Protein AF-A0A8S3JNQ2-F1 (afdb_monomer_lite)

pLDDT: mean 76.07, std 12.7, range [49.03, 89.25]

Structure (mmCIF, N/CA/C/O backbone):
data_AF-A0A8S3JNQ2-F1
#
_entry.id   AF-A0A8S3JNQ2-F1
#
loop_
_atom_site.group_PDB
_atom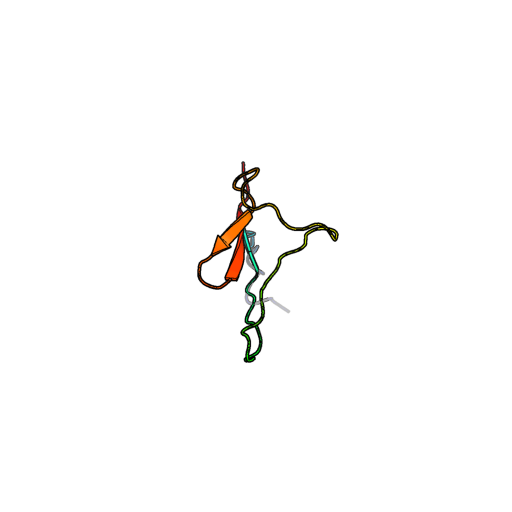_site.id
_atom_site.type_symbol
_atom_site.label_atom_id
_atom_site.label_alt_id
_atom_site.label_comp_id
_atom_site.label_asym_id
_atom_site.label_entity_id
_atom_site.label_seq_id
_atom_site.pdbx_PDB_ins_code
_atom_site.Cartn_x
_atom_site.Cartn_y
_atom_site.Cartn_z
_atom_site.occupancy
_atom_site.B_iso_or_equiv
_atom_site.auth_seq_id
_atom_site.auth_comp_id
_atom_site.auth_asym_id
_atom_site.auth_atom_id
_atom_site.pdbx_PDB_model_num
ATOM 1 N N . LYS A 1 1 ? -12.494 -28.838 38.004 1.00 51.38 1 LYS A N 1
ATOM 2 C CA . LYS A 1 1 ? -11.278 -28.354 37.307 1.00 51.38 1 LYS A CA 1
ATOM 3 C C . LYS A 1 1 ? -11.361 -26.839 37.301 1.00 51.38 1 LYS A C 1
ATOM 5 O O . LYS A 1 1 ? -12.286 -26.304 36.710 1.00 51.38 1 LYS A O 1
ATOM 10 N N . ILE A 1 2 ? -10.519 -26.206 38.106 1.00 58.78 2 ILE A N 1
ATOM 11 C CA . ILE A 1 2 ? -10.525 -24.768 38.389 1.00 58.78 2 ILE A CA 1
ATOM 12 C C . ILE A 1 2 ? -9.634 -24.132 37.321 1.00 58.78 2 ILE A C 1
ATOM 14 O O . ILE A 1 2 ? -8.514 -24.599 37.130 1.00 58.78 2 ILE A O 1
ATOM 18 N N . PHE A 1 3 ? -10.150 -23.176 36.553 1.00 57.59 3 PHE A N 1
ATOM 19 C CA . PHE A 1 3 ? -9.319 -22.415 35.621 1.00 57.59 3 PHE A CA 1
ATOM 20 C C . PHE A 1 3 ? -8.438 -21.469 36.448 1.00 57.59 3 PHE A C 1
ATOM 22 O O . PHE A 1 3 ? -8.967 -20.695 37.236 1.00 57.59 3 PHE A O 1
ATOM 29 N N . GLU A 1 4 ? -7.113 -21.557 36.299 1.00 60.81 4 GLU A N 1
ATOM 30 C CA . GLU A 1 4 ? -6.154 -20.714 37.039 1.00 60.81 4 GLU A CA 1
ATOM 31 C C . GLU A 1 4 ? -6.160 -19.248 36.586 1.00 60.81 4 GLU A C 1
ATOM 33 O O . GLU A 1 4 ? -5.721 -18.386 37.336 1.00 60.81 4 GLU A O 1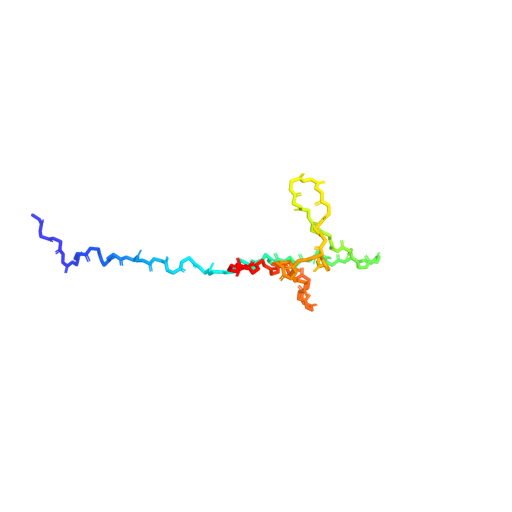
ATOM 38 N N . TRP A 1 5 ? -6.707 -18.946 35.405 1.00 57.38 5 TRP A N 1
ATOM 39 C CA . TRP A 1 5 ? -6.903 -17.581 34.926 1.00 57.38 5 TRP A CA 1
ATOM 40 C C . TRP A 1 5 ? -8.198 -17.510 34.119 1.00 57.38 5 TRP A C 1
ATOM 42 O O . TRP A 1 5 ? -8.372 -18.209 33.119 1.00 57.38 5 TRP A O 1
ATOM 52 N N . GLU A 1 6 ? -9.128 -16.684 34.580 1.00 57.75 6 GLU A N 1
ATOM 53 C CA . GLU A 1 6 ? -10.295 -16.254 33.815 1.00 57.75 6 GLU A CA 1
ATOM 54 C C . GLU A 1 6 ? -9.818 -15.531 32.540 1.00 57.75 6 GLU A C 1
ATOM 56 O O . GLU A 1 6 ? -8.867 -14.747 32.613 1.00 57.75 6 GLU A O 1
ATOM 61 N N . PRO A 1 7 ? -10.404 -15.796 31.353 1.00 59.25 7 PRO A N 1
ATOM 62 C CA . PRO A 1 7 ? -9.993 -15.100 30.146 1.00 59.25 7 PRO A CA 1
ATOM 63 C C . PRO A 1 7 ? -10.313 -13.623 30.344 1.00 59.25 7 PRO A C 1
ATOM 65 O O . PRO A 1 7 ? -11.480 -13.222 30.336 1.00 59.25 7 PRO A O 1
ATOM 68 N N . LEU A 1 8 ? -9.271 -12.814 30.550 1.00 60.78 8 LEU A N 1
ATOM 69 C CA . LEU A 1 8 ? -9.385 -11.366 30.512 1.00 60.78 8 LEU A CA 1
ATOM 70 C C . LEU A 1 8 ? -10.142 -11.042 29.232 1.00 60.78 8 LEU A C 1
ATOM 72 O O . LEU A 1 8 ? -9.751 -11.487 28.152 1.00 60.78 8 LEU A O 1
ATOM 76 N N . ARG A 1 9 ? -11.258 -10.320 29.358 1.00 56.53 9 ARG A N 1
ATOM 77 C CA . ARG A 1 9 ? -11.974 -9.790 28.205 1.00 56.53 9 ARG A CA 1
ATOM 78 C C . ARG A 1 9 ? -10.976 -8.919 27.453 1.00 56.53 9 ARG A C 1
ATOM 80 O O . ARG A 1 9 ? -10.770 -7.762 27.806 1.00 56.53 9 ARG A O 1
ATOM 87 N N . THR A 1 10 ? -10.322 -9.487 26.449 1.00 56.56 10 THR A N 1
ATOM 88 C CA . THR A 1 10 ? -9.543 -8.723 25.498 1.00 56.56 10 THR A CA 1
ATOM 89 C C . THR A 1 10 ? -10.579 -7.985 24.67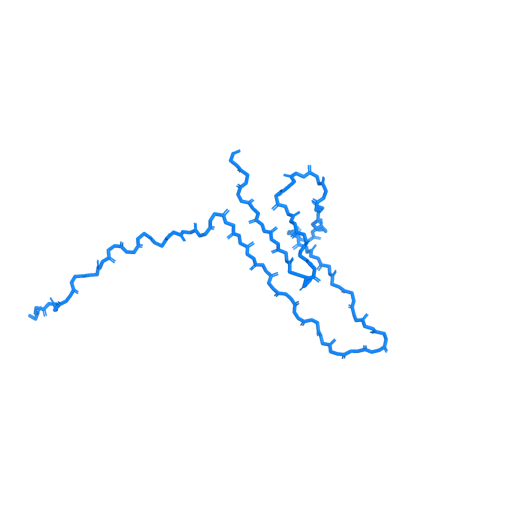6 1.00 56.56 10 THR A C 1
ATOM 91 O O . THR A 1 10 ? -11.079 -8.491 23.674 1.00 56.56 10 THR A O 1
ATOM 94 N N . ASP A 1 11 ? -10.943 -6.785 25.127 1.00 57.25 11 ASP A N 1
ATOM 95 C CA . ASP A 1 11 ? -11.323 -5.743 24.191 1.00 57.25 11 ASP A CA 1
ATOM 96 C C . ASP A 1 11 ? -10.056 -5.516 23.370 1.00 57.25 11 ASP A C 1
ATOM 98 O O . ASP A 1 11 ? -9.168 -4.744 23.734 1.00 57.25 11 ASP A O 1
ATOM 102 N N . SER A 1 12 ? -9.870 -6.350 22.343 1.00 49.03 12 SER A N 1
ATOM 103 C CA . SER A 1 12 ? -8.884 -6.072 21.322 1.00 49.03 12 SER A CA 1
ATOM 104 C C . SER A 1 12 ? -9.301 -4.705 20.844 1.00 49.03 12 SER A C 1
ATOM 106 O O . SER A 1 12 ? -10.341 -4.582 20.200 1.00 49.03 12 SER A O 1
ATOM 108 N N . VAL A 1 13 ? -8.526 -3.687 21.215 1.00 56.41 13 VAL A N 1
ATOM 109 C CA . VAL A 1 13 ? -8.573 -2.388 20.574 1.00 56.41 13 VAL A CA 1
ATOM 110 C C . VAL A 1 13 ? -8.366 -2.713 19.109 1.00 56.41 13 VAL A C 1
ATOM 112 O O . VAL A 1 13 ? -7.240 -2.919 18.660 1.00 56.41 13 VAL A O 1
ATOM 115 N N . ILE A 1 14 ? -9.473 -2.870 18.384 1.00 57.62 14 ILE A N 1
ATOM 116 C CA . ILE A 1 14 ? -9.477 -2.923 16.940 1.00 57.62 14 ILE A CA 1
ATOM 117 C C . ILE A 1 14 ? -8.780 -1.627 16.603 1.00 57.62 14 ILE A C 1
ATOM 119 O O . ILE A 1 14 ? -9.284 -0.543 16.926 1.00 57.62 14 ILE A O 1
ATOM 123 N N . SER A 1 15 ? -7.558 -1.744 16.091 1.00 55.22 15 SER A N 1
ATOM 124 C CA . SER A 1 15 ? -6.801 -0.587 15.684 1.00 55.22 15 SER A CA 1
ATOM 125 C C . SER A 1 15 ? -7.745 0.202 14.790 1.00 55.22 15 SER A C 1
ATOM 127 O O . SER A 1 15 ? -8.250 -0.292 13.780 1.00 55.22 15 SER A O 1
ATOM 129 N N . LYS A 1 16 ? -8.059 1.433 15.200 1.00 69.94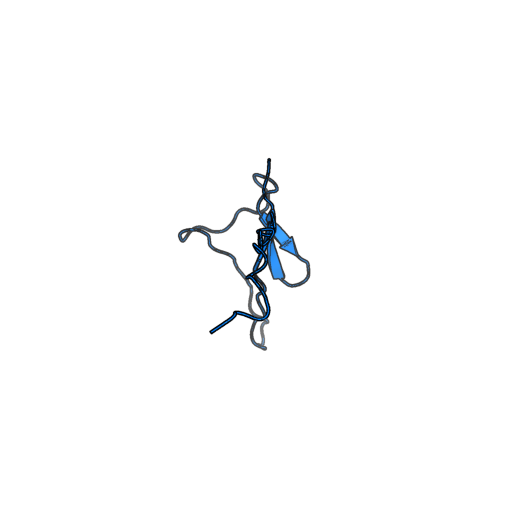 16 LYS A N 1
ATOM 130 C CA . LYS A 1 16 ? -8.949 2.334 14.454 1.00 69.94 16 LYS A CA 1
ATOM 131 C C . LYS A 1 16 ? -8.312 2.753 13.122 1.00 69.94 16 LYS A C 1
ATOM 133 O O . LYS A 1 16 ? -8.740 3.694 12.476 1.00 69.94 16 LYS A O 1
ATOM 138 N N . SER A 1 17 ? -7.253 2.083 12.711 1.00 73.62 17 SER A N 1
ATOM 139 C CA . SER A 1 17 ? -6.641 2.152 11.413 1.00 73.62 17 SER A CA 1
ATOM 140 C C . SER A 1 17 ? -6.085 0.773 11.072 1.00 73.62 17 SER A C 1
ATOM 142 O O . SER A 1 17 ? -5.667 0.019 11.953 1.00 73.62 17 SER A O 1
ATOM 144 N N . ALA A 1 18 ? -6.106 0.430 9.791 1.00 83.06 18 ALA A N 1
ATOM 145 C CA . ALA A 1 18 ? -5.486 -0.782 9.274 1.00 83.06 18 ALA A CA 1
ATOM 146 C C . ALA A 1 18 ? -4.304 -0.393 8.388 1.00 83.06 18 ALA A C 1
ATOM 148 O O . ALA A 1 18 ? -4.411 0.540 7.596 1.00 83.06 18 ALA A O 1
ATOM 149 N N . GLU A 1 19 ? -3.187 -1.102 8.512 1.00 86.00 19 GLU A N 1
ATOM 150 C CA . GLU A 1 19 ? -2.028 -0.950 7.635 1.00 86.00 19 GLU A CA 1
ATOM 151 C C . GLU A 1 19 ? -1.877 -2.213 6.792 1.00 86.00 19 GLU A C 1
ATOM 153 O O . GLU A 1 19 ? -1.786 -3.320 7.322 1.00 86.00 19 GLU A O 1
ATOM 158 N N . LEU A 1 20 ? -1.835 -2.050 5.474 1.00 87.12 20 LEU A N 1
ATOM 159 C CA . LEU A 1 20 ? -1.562 -3.128 4.537 1.00 87.12 20 LEU A CA 1
ATOM 160 C C . LEU A 1 20 ? -0.147 -2.947 3.992 1.00 87.12 20 LEU A C 1
ATOM 162 O O . LEU A 1 20 ? 0.124 -2.023 3.225 1.00 87.12 20 LEU A O 1
ATOM 166 N N . ARG A 1 21 ? 0.766 -3.828 4.402 1.00 88.19 21 ARG A N 1
ATOM 167 C CA . ARG A 1 21 ? 2.164 -3.805 3.957 1.00 88.19 21 ARG A CA 1
ATOM 168 C C . ARG A 1 21 ? 2.318 -4.591 2.665 1.00 88.19 21 ARG A C 1
ATOM 170 O O . ARG A 1 21 ? 1.874 -5.733 2.580 1.00 88.19 21 ARG A O 1
ATOM 177 N N . CYS A 1 22 ? 2.997 -4.006 1.684 1.00 84.75 22 CYS A N 1
ATOM 178 C CA . CYS A 1 22 ? 3.365 -4.687 0.449 1.00 84.75 22 CYS A CA 1
ATOM 179 C C . CYS A 1 22 ? 4.878 -4.588 0.252 1.00 84.75 22 CYS A C 1
ATOM 181 O O . CYS A 1 22 ? 5.432 -3.494 0.233 1.00 84.75 22 CYS A O 1
ATOM 183 N N . ARG A 1 23 ? 5.543 -5.738 0.112 1.00 86.38 23 ARG A N 1
ATOM 184 C CA . ARG A 1 23 ? 6.957 -5.817 -0.262 1.00 86.38 23 ARG A CA 1
ATOM 185 C C . ARG A 1 23 ? 7.033 -6.404 -1.664 1.00 86.38 23 ARG A C 1
ATOM 187 O O . ARG A 1 23 ? 6.760 -7.596 -1.816 1.00 86.38 23 ARG A O 1
ATOM 194 N N . PRO A 1 24 ? 7.333 -5.592 -2.683 1.00 84.00 24 PRO A N 1
ATOM 195 C CA . PRO A 1 24 ? 7.404 -6.101 -4.035 1.00 84.00 24 PRO A CA 1
ATOM 196 C C . PRO A 1 24 ? 8.645 -6.994 -4.204 1.00 84.00 24 PRO A C 1
ATOM 198 O O . PRO A 1 24 ? 9.652 -6.782 -3.522 1.00 84.00 24 PRO A O 1
ATOM 201 N N . PRO A 1 25 ? 8.606 -7.984 -5.110 1.00 84.94 25 PRO A N 1
ATOM 202 C CA . PRO A 1 25 ? 9.786 -8.768 -5.445 1.00 84.94 25 PRO A CA 1
ATOM 203 C C . PRO A 1 25 ? 10.843 -7.893 -6.130 1.00 84.94 25 PRO A C 1
ATOM 205 O O . PRO A 1 25 ? 10.523 -6.912 -6.805 1.00 84.94 25 PRO A O 1
ATOM 208 N N . SER A 1 26 ? 12.112 -8.271 -5.992 1.00 86.00 26 SER A N 1
ATOM 209 C CA . SER A 1 26 ? 13.199 -7.630 -6.730 1.00 86.00 26 SER A CA 1
ATOM 210 C C . SER A 1 26 ? 13.025 -7.863 -8.234 1.00 86.00 26 SER A C 1
ATOM 212 O O . SER A 1 26 ? 12.800 -8.990 -8.672 1.00 86.00 26 SER A O 1
ATOM 214 N N . GLY A 1 27 ? 13.142 -6.802 -9.030 1.00 87.12 27 GLY A N 1
ATOM 215 C CA . GLY A 1 27 ? 13.012 -6.863 -10.484 1.00 87.12 27 GLY A CA 1
ATOM 216 C C . GLY A 1 27 ? 13.645 -5.649 -11.155 1.00 87.12 27 GLY A C 1
ATOM 217 O O . GLY A 1 27 ? 13.787 -4.599 -10.526 1.00 87.12 27 GLY A O 1
ATOM 218 N N . ASN A 1 28 ? 14.039 -5.805 -12.422 1.00 86.81 28 ASN A N 1
ATOM 219 C CA . ASN A 1 28 ? 14.540 -4.714 -13.253 1.00 86.81 28 ASN A CA 1
ATOM 220 C C . ASN A 1 28 ? 13.742 -4.657 -14.574 1.00 86.81 28 ASN A C 1
ATOM 222 O O . ASN A 1 28 ? 13.914 -5.548 -15.407 1.00 86.81 28 ASN A O 1
ATOM 226 N N . PRO A 1 29 ? 12.863 -3.656 -14.773 1.00 87.12 29 PRO A N 1
ATOM 227 C CA . PRO A 1 29 ? 12.629 -2.507 -13.896 1.00 87.12 29 PRO A CA 1
ATOM 228 C C . PRO A 1 29 ? 11.906 -2.886 -12.595 1.00 87.12 29 PRO A C 1
ATOM 230 O O . PRO A 1 29 ? 11.205 -3.896 -12.522 1.00 87.12 29 PRO A O 1
ATOM 233 N N . TYR A 1 30 ? 12.072 -2.054 -11.565 1.00 84.56 30 TYR A N 1
ATOM 234 C CA . TYR A 1 30 ? 11.414 -2.252 -10.274 1.00 84.56 30 TYR A CA 1
ATOM 235 C C . TYR A 1 30 ? 9.882 -2.231 -10.437 1.00 84.56 30 TYR A C 1
ATOM 237 O O . TYR A 1 30 ? 9.353 -1.340 -11.115 1.00 84.56 30 TYR A O 1
ATOM 245 N N . PRO A 1 31 ? 9.146 -3.193 -9.852 1.00 85.50 31 PRO A N 1
ATOM 246 C CA . PRO A 1 31 ? 7.701 -3.285 -10.026 1.00 85.50 31 PRO A CA 1
ATOM 247 C C . PRO A 1 31 ? 6.968 -2.117 -9.355 1.00 85.50 31 PRO A C 1
ATOM 249 O O . PRO A 1 31 ? 7.372 -1.594 -8.316 1.00 85.50 31 PRO A O 1
ATOM 252 N N . LYS A 1 32 ? 5.837 -1.728 -9.946 1.00 83.94 32 LYS A N 1
ATOM 253 C CA . LYS A 1 32 ? 4.954 -0.689 -9.405 1.00 83.94 32 LYS A CA 1
ATOM 254 C C . LYS A 1 32 ? 3.870 -1.330 -8.544 1.00 83.94 32 LYS A C 1
ATOM 256 O O . LYS A 1 32 ? 3.249 -2.303 -8.962 1.00 83.94 32 LYS A O 1
ATOM 261 N N . ILE A 1 33 ? 3.619 -0.762 -7.368 1.00 86.75 33 ILE A N 1
ATOM 262 C CA . ILE A 1 33 ? 2.561 -1.213 -6.456 1.00 86.75 33 ILE A CA 1
ATOM 263 C C . ILE A 1 33 ? 1.305 -0.374 -6.683 1.00 86.75 33 ILE A C 1
ATOM 265 O O . ILE A 1 33 ? 1.372 0.854 -6.703 1.00 86.75 33 ILE A O 1
ATOM 269 N N . ALA A 1 34 ? 0.161 -1.044 -6.818 1.00 86.19 34 ALA A N 1
ATOM 270 C CA . ALA A 1 34 ? -1.152 -0.421 -6.901 1.00 86.19 34 ALA A CA 1
ATOM 271 C C . ALA A 1 34 ? -2.115 -1.118 -5.937 1.00 86.19 34 ALA A C 1
ATOM 273 O O . ALA A 1 34 ? -2.143 -2.345 -5.851 1.00 86.19 34 ALA A O 1
ATOM 274 N N . TRP A 1 35 ? -2.915 -0.327 -5.226 1.00 88.25 35 TRP A N 1
ATOM 275 C CA . TRP A 1 35 ? -3.904 -0.833 -4.283 1.00 88.25 35 TRP A CA 1
ATOM 276 C C . TRP A 1 35 ? -5.300 -0.771 -4.888 1.00 88.25 35 TRP A C 1
ATOM 278 O O . TRP A 1 35 ? -5.701 0.251 -5.447 1.00 88.25 35 TRP A O 1
ATOM 288 N N . LEU A 1 36 ? -6.042 -1.867 -4.742 1.00 88.38 36 LEU A N 1
ATOM 289 C CA . LEU A 1 36 ? -7.417 -1.998 -5.204 1.00 88.38 36 LEU A CA 1
ATOM 290 C C . LEU A 1 36 ? -8.337 -2.242 -4.008 1.00 88.38 36 LEU A C 1
ATOM 292 O O . LEU A 1 36 ? -8.031 -3.051 -3.134 1.00 88.38 36 LEU A O 1
ATOM 296 N N . LYS A 1 37 ? -9.489 -1.580 -4.004 1.00 84.12 37 LYS A N 1
ATOM 297 C CA . LYS A 1 37 ? -10.612 -1.870 -3.117 1.00 84.12 37 LYS A CA 1
ATOM 298 C C . LYS A 1 37 ? -11.810 -2.232 -3.983 1.00 84.12 37 LYS A C 1
ATOM 300 O O . LYS A 1 37 ? -12.197 -1.453 -4.849 1.00 84.12 37 LYS A O 1
ATOM 305 N N . ASP A 1 38 ? -12.376 -3.416 -3.767 1.00 85.81 38 ASP A N 1
ATOM 306 C CA . ASP A 1 38 ? -13.531 -3.924 -4.526 1.00 85.81 38 ASP A CA 1
ATOM 307 C C . ASP A 1 38 ? -13.300 -3.902 -6.053 1.00 85.81 38 ASP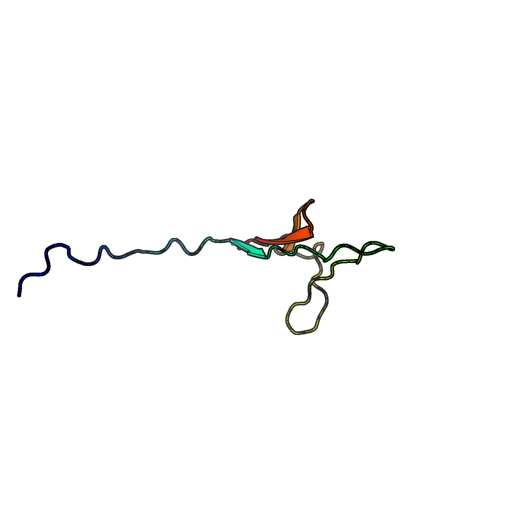 A C 1
ATOM 309 O O . ASP A 1 38 ? -14.176 -3.546 -6.838 1.00 85.81 38 ASP A O 1
ATOM 313 N N . GLY A 1 39 ? -12.068 -4.211 -6.475 1.00 87.19 39 GLY A N 1
ATOM 314 C CA . GLY A 1 39 ? -11.655 -4.189 -7.883 1.00 87.19 39 GLY A CA 1
ATOM 315 C C . GLY A 1 39 ? -11.395 -2.796 -8.472 1.00 87.19 39 GLY A C 1
ATOM 316 O O . GLY A 1 39 ? -11.044 -2.701 -9.644 1.00 87.19 39 GLY A O 1
ATOM 317 N N . LYS A 1 40 ? -11.524 -1.715 -7.691 1.00 89.25 40 LYS A N 1
ATOM 318 C CA . LYS A 1 40 ? -11.269 -0.333 -8.133 1.00 89.25 40 LYS A CA 1
ATOM 319 C C . LYS A 1 40 ? -9.995 0.237 -7.502 1.00 89.25 40 LYS A C 1
ATOM 321 O O . LYS A 1 40 ? -9.732 -0.059 -6.337 1.00 89.25 40 LYS A O 1
ATOM 326 N N . PRO A 1 41 ? -9.212 1.066 -8.217 1.00 87.69 41 PRO A N 1
ATOM 327 C CA . PRO A 1 41 ? -8.030 1.717 -7.655 1.00 87.69 41 PRO A CA 1
ATOM 328 C C . PRO A 1 41 ? -8.397 2.581 -6.452 1.00 87.69 41 PRO A C 1
ATOM 330 O O . PRO A 1 41 ? -9.371 3.334 -6.477 1.00 87.69 41 PRO A O 1
ATOM 333 N N . VAL A 1 42 ? -7.611 2.448 -5.386 1.00 87.06 42 VAL A N 1
ATOM 334 C CA . VAL A 1 42 ? -7.776 3.253 -4.179 1.00 87.06 42 VAL A CA 1
ATOM 335 C C . VAL A 1 42 ? -7.338 4.684 -4.484 1.00 87.06 42 VAL A C 1
ATOM 337 O O . VAL A 1 42 ? -6.165 4.948 -4.736 1.00 87.06 42 VAL A O 1
ATOM 340 N N . GLU A 1 43 ? -8.282 5.621 -4.434 1.00 83.38 43 GLU A N 1
ATOM 341 C CA . GLU A 1 43 ? -7.988 7.049 -4.544 1.00 83.38 43 GLU A CA 1
ATOM 342 C C . GLU A 1 43 ? -7.526 7.595 -3.186 1.00 83.38 43 GLU A C 1
ATOM 344 O O . GLU A 1 43 ? -8.333 7.840 -2.286 1.00 83.38 43 GLU A O 1
ATOM 349 N N . THR A 1 44 ? -6.222 7.822 -3.033 1.00 77.31 44 THR A N 1
ATOM 350 C CA . THR A 1 44 ? -5.635 8.360 -1.791 1.00 77.31 44 THR A CA 1
ATOM 351 C C . THR A 1 44 ? -6.005 9.818 -1.521 1.00 77.31 44 THR A C 1
ATOM 353 O O . THR A 1 44 ? -5.983 10.268 -0.380 1.00 77.31 44 THR A O 1
ATOM 356 N N . ASN A 1 45 ? -6.399 10.565 -2.554 1.00 68.75 45 ASN A N 1
ATOM 357 C CA . ASN A 1 45 ? -6.589 12.015 -2.460 1.00 68.75 45 ASN A CA 1
ATOM 358 C C . ASN A 1 45 ? -8.019 12.448 -2.104 1.00 68.75 45 ASN A C 1
ATOM 360 O O . ASN A 1 45 ? -8.235 13.622 -1.825 1.00 68.75 45 ASN A O 1
ATOM 364 N N . ARG A 1 46 ? -9.011 11.545 -2.124 1.00 66.31 46 ARG A N 1
ATOM 365 C CA . ARG A 1 46 ? -10.422 11.967 -2.039 1.00 66.31 46 ARG A CA 1
ATOM 366 C C . ARG A 1 46 ? -10.941 12.240 -0.633 1.00 66.31 46 ARG A C 1
ATOM 368 O O . ARG A 1 46 ? -11.810 13.086 -0.495 1.00 66.31 46 ARG A O 1
ATOM 375 N N . ASN A 1 47 ? -10.479 11.515 0.389 1.00 67.00 47 ASN A N 1
ATOM 376 C CA . ASN A 1 47 ? -11.179 11.521 1.684 1.00 67.00 47 ASN A CA 1
ATOM 377 C C . ASN A 1 47 ? -10.274 11.400 2.919 1.00 67.00 47 ASN A C 1
ATOM 379 O O . ASN A 1 47 ? -10.785 11.148 4.007 1.00 67.00 47 ASN A O 1
ATOM 383 N N . GLY A 1 48 ? -8.942 11.445 2.765 1.00 73.38 48 GLY A N 1
ATOM 384 C CA . GLY A 1 48 ? -7.971 11.242 3.861 1.00 73.38 48 GLY A CA 1
ATOM 385 C C . GLY A 1 48 ? -8.002 9.853 4.524 1.00 73.38 48 GLY A C 1
ATOM 386 O O . GLY A 1 48 ? -7.156 9.534 5.352 1.00 73.38 48 GLY A O 1
ATOM 387 N N . ARG A 1 49 ? -8.964 9.004 4.142 1.00 82.94 49 ARG A N 1
ATOM 388 C CA . ARG A 1 49 ? -9.158 7.641 4.642 1.00 82.94 49 ARG A CA 1
ATOM 389 C C . ARG A 1 49 ? -8.058 6.689 4.189 1.00 82.94 49 ARG A C 1
ATOM 391 O O . ARG A 1 49 ? -7.762 5.749 4.913 1.00 82.94 49 ARG A O 1
ATOM 398 N N . PHE A 1 50 ? -7.497 6.907 3.003 1.00 87.19 50 PHE A N 1
ATOM 399 C CA . PHE A 1 50 ? -6.471 6.059 2.403 1.00 87.19 50 PHE A CA 1
ATOM 400 C C . PHE A 1 50 ? -5.192 6.868 2.215 1.00 87.19 50 PHE A C 1
ATOM 402 O O . PHE A 1 50 ? -5.192 7.841 1.467 1.00 87.19 50 PHE A O 1
ATOM 409 N N . ILE A 1 51 ? -4.113 6.468 2.879 1.00 85.88 51 ILE A N 1
ATOM 410 C CA . ILE A 1 51 ? -2.824 7.162 2.847 1.00 85.88 51 ILE A CA 1
ATOM 411 C C . ILE A 1 51 ? -1.766 6.166 2.381 1.00 85.88 51 ILE A C 1
ATOM 413 O O . ILE A 1 51 ? -1.681 5.054 2.898 1.00 85.88 51 ILE A O 1
ATOM 417 N N . LEU A 1 52 ? -0.960 6.556 1.398 1.00 86.00 52 LEU A N 1
ATOM 418 C CA . LEU A 1 52 ? 0.215 5.788 0.997 1.00 86.00 52 LEU A CA 1
ATOM 419 C C . LEU A 1 52 ? 1.409 6.215 1.849 1.00 86.00 52 LEU A C 1
ATOM 421 O O . LEU A 1 52 ? 1.779 7.387 1.863 1.00 86.00 52 LEU A O 1
ATOM 425 N N . SER A 1 53 ? 2.006 5.254 2.549 1.00 81.50 53 SER A N 1
ATOM 426 C CA . SER A 1 53 ? 3.304 5.426 3.199 1.00 81.50 53 SER A CA 1
ATOM 427 C C . SER A 1 53 ? 4.429 5.435 2.153 1.00 81.50 53 SER A C 1
ATOM 429 O O . SER A 1 53 ? 4.294 4.877 1.061 1.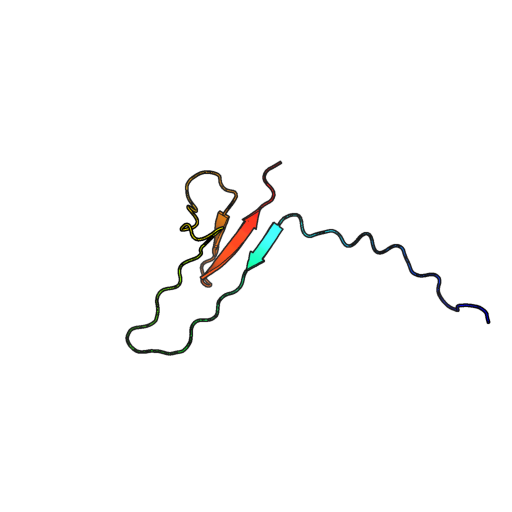00 81.50 53 SER A O 1
ATOM 431 N N . ASN A 1 54 ? 5.565 6.030 2.520 1.00 78.50 54 ASN A N 1
ATOM 432 C CA . ASN A 1 54 ? 6.834 5.953 1.795 1.00 78.50 54 ASN A CA 1
ATOM 433 C C . ASN A 1 54 ? 7.296 4.507 1.533 1.00 78.50 54 ASN A C 1
ATOM 435 O O . ASN A 1 54 ? 7.938 4.257 0.521 1.00 78.50 54 ASN A O 1
ATOM 439 N N . GLU A 1 55 ? 6.900 3.553 2.379 1.00 79.00 55 GLU A N 1
ATOM 440 C CA . GLU A 1 55 ? 7.240 2.127 2.261 1.00 79.00 55 GLU A CA 1
ATOM 441 C C . GLU A 1 55 ? 6.226 1.331 1.409 1.00 79.00 55 GLU A C 1
ATOM 443 O O . GLU A 1 55 ? 5.995 0.145 1.645 1.00 79.00 55 GLU A O 1
ATOM 448 N N . ASN A 1 56 ? 5.514 1.990 0.486 1.00 83.06 56 ASN A N 1
ATOM 449 C CA . ASN A 1 56 ? 4.439 1.410 -0.341 1.00 83.06 56 ASN A CA 1
ATOM 450 C C . ASN A 1 56 ? 3.291 0.726 0.435 1.00 83.06 56 ASN A C 1
ATOM 452 O O . ASN A 1 56 ? 2.482 -0.007 -0.147 1.00 83.06 56 ASN A O 1
ATOM 456 N N . SER A 1 57 ? 3.187 0.982 1.738 1.00 86.31 57 SER A N 1
ATOM 457 C CA . SER A 1 57 ? 2.129 0.441 2.590 1.00 86.31 57 SER A CA 1
ATOM 458 C C . SER A 1 57 ? 0.880 1.321 2.516 1.00 86.31 57 SER A C 1
ATOM 460 O O . SER A 1 57 ? 0.985 2.549 2.498 1.00 86.31 57 SER A O 1
ATOM 462 N N . LEU A 1 58 ? -0.304 0.705 2.460 1.00 88.00 58 LEU A N 1
ATOM 463 C CA . LEU A 1 58 ? -1.579 1.421 2.471 1.00 88.00 58 LEU A CA 1
ATOM 464 C C . LEU A 1 58 ? -2.105 1.532 3.899 1.00 88.00 58 LEU A C 1
ATOM 466 O O . LEU A 1 58 ? -2.451 0.532 4.524 1.00 88.00 58 LEU A O 1
ATOM 470 N N . LEU A 1 59 ? -2.216 2.759 4.387 1.00 87.62 59 LEU A N 1
ATOM 471 C CA . LEU A 1 59 ? -2.845 3.090 5.654 1.00 87.62 59 LEU A CA 1
ATOM 472 C C . LEU A 1 59 ? -4.315 3.426 5.420 1.00 87.62 59 LEU A C 1
ATOM 474 O O . LEU A 1 59 ? -4.659 4.271 4.595 1.00 87.62 59 LEU A O 1
ATOM 478 N N . ILE A 1 60 ? -5.184 2.768 6.173 1.00 86.75 60 ILE A N 1
ATOM 479 C CA . ILE A 1 60 ? -6.625 2.973 6.171 1.00 86.75 60 ILE A CA 1
ATOM 480 C C . ILE A 1 60 ? -6.983 3.587 7.520 1.00 86.75 60 ILE A C 1
ATOM 482 O O . ILE A 1 60 ? -7.034 2.873 8.516 1.00 86.75 60 ILE A O 1
ATOM 486 N N . ALA A 1 61 ? -7.218 4.893 7.576 1.00 81.88 61 ALA A N 1
ATOM 487 C CA . ALA A 1 61 ? -7.628 5.581 8.797 1.00 81.88 61 ALA A CA 1
ATOM 488 C C . ALA A 1 61 ? -9.149 5.469 9.012 1.00 81.88 61 ALA A C 1
ATOM 490 O O . ALA A 1 61 ? -9.924 5.596 8.063 1.00 81.88 61 ALA A O 1
ATOM 491 N N . GLN A 1 62 ? -9.611 5.267 10.250 1.00 67.44 62 GLN A N 1
ATOM 492 C CA . GLN A 1 62 ? -11.012 5.524 10.597 1.00 67.44 62 GLN A CA 1
ATOM 493 C C . GLN A 1 62 ? -11.211 7.036 10.670 1.00 67.44 62 GLN A C 1
ATOM 495 O O . GLN A 1 62 ? -10.814 7.696 11.628 1.00 67.44 62 GLN A O 1
ATOM 500 N N . ILE A 1 63 ? -11.818 7.577 9.623 1.00 61.53 63 ILE A N 1
ATOM 501 C CA . ILE A 1 63 ? -12.443 8.894 9.664 1.00 61.53 63 ILE A CA 1
ATOM 502 C C . ILE A 1 63 ? -13.684 8.792 10.562 1.00 61.53 63 ILE A C 1
ATOM 504 O O . ILE A 1 63 ? -14.509 7.900 10.365 1.00 61.53 63 ILE A O 1
ATOM 508 N N . LYS A 1 64 ? -13.731 9.631 11.600 1.00 56.94 64 LYS A N 1
ATOM 509 C CA . LYS A 1 64 ? -14.830 9.710 12.570 1.00 56.94 64 LYS A CA 1
ATOM 510 C C . LYS A 1 64 ? -16.071 10.345 11.957 1.00 56.94 64 LYS A C 1
ATOM 512 O O . LYS A 1 64 ? -15.890 11.247 11.110 1.00 56.94 64 LYS A O 1
#

InterPro domains:
  IPR007110 Immunoglobulin-like domain [PS50835] (15-64)
  IPR013098 Immunoglobulin I-set [PF07679] (15-63)
  IPR013783 Immunoglobulin-like fold [G3DSA:2.60.40.10] (1-64)
  IPR036179 Immunoglobulin-like domain superfamily [SSF48726] (14-62)

Foldseek 3Di:
DDDPDDPDPPPPPPPQKDKAADDFDDDVVDDDDFDDDPNHTDDCPDDVQWDQDPRRMTMGHNDD

Secondary structure (DSSP, 8-state):
---SS----------SEEEE---PPP-SSPPPP--EETTEE--TTSSSSEEE-TTSPEEEE---

Sequence (64 aa):
KIFEWEPLRTDSVISKSAELRCRPPSGNPYPKIAWLKDGKPVETNRNGRFILSNENSLLIAQIK

Organism: NCBI:txid392030

Radius of gyration: 18.41 Å; chains: 1; bounding box: 29×40×52 Å